Protein AF-A0A563VW80-F1 (afdb_monomer)

Organism: NCBI:txid945734

Radius of gyration: 15.18 Å; Cα contacts (8 Å, |Δi|>4): 61; chains: 1; bounding box: 39×26×43 Å

Nearest PDB structures (foldseek):
  3ga8-assembly1_A  TM=3.510E-01  e=4.961E+00  Escherichia coli K-12

Mean predicted aligned error: 8.64 Å

Secondary structure (DSSP, 8-state):
-------TT--EEEEEEEEETTEEEEEEEEEE--GGGPPTTPPP--HHHHHHHHHHHHHHTT---S-----GGGT---

pLDDT: mean 79.25, std 17.53, range [31.64, 95.88]

Sequence (78 aa):
MGSVGKVDSGIVSVNAYGIYENITFPLIFKVFKPKGTLKPGDKYQTKIELASSIIAELVEFGFHIELVLADSLYGEAS

InterPro domains:
  IPR039365 Transposase IS701-like [PTHR33627] (2-77)

Solvent-accessible surface area (backbone atoms only — not comparable to full-atom values): 5405 Å² total; per-residue (Å²): 139,81,80,77,72,78,82,84,81,69,89,45,71,51,75,44,68,46,78,55,97,92,42,77,44,83,72,53,70,48,75,54,51,58,83,92,70,59,54,94,88,59,77,81,53,54,72,58,54,50,50,52,49,50,5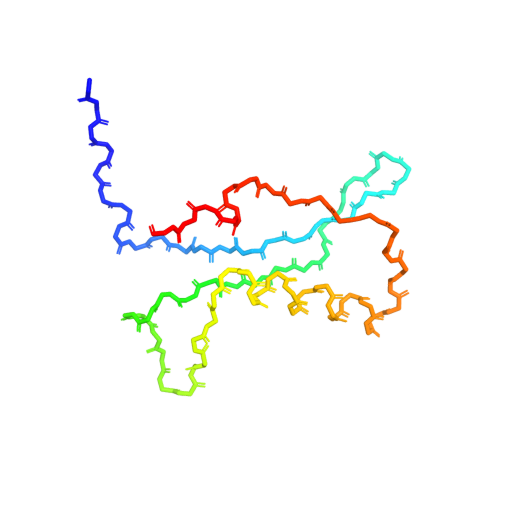4,51,52,41,44,74,73,67,51,85,81,88,78,87,88,76,64,74,75,70,78,69,76,125

Foldseek 3Di:
DDPPDDPPDDWDKDWDWDADPNDIDGDDMDTQDPPVRDDVVDDHDQSVRRVVVSVVVCVVVVDDDPDDDDDPVSPPPD

Structure (mmCIF, N/CA/C/O backbone):
data_AF-A0A563VW80-F1
#
_entry.id   AF-A0A563VW80-F1
#
loop_
_atom_site.group_PDB
_atom_site.id
_atom_site.type_symbol
_atom_site.label_atom_id
_atom_site.label_alt_id
_atom_site.label_comp_id
_atom_site.label_asym_id
_atom_site.label_entity_id
_atom_site.label_seq_id
_atom_site.pdbx_PDB_ins_code
_atom_site.Cartn_x
_atom_site.Cartn_y
_atom_site.Cartn_z
_atom_site.occupancy
_atom_site.B_iso_or_equiv
_atom_site.auth_seq_id
_atom_site.auth_comp_id
_atom_site.auth_asym_id
_atom_site.auth_atom_id
_atom_site.pdbx_PDB_model_num
ATOM 1 N N . MET A 1 1 ? 12.639 13.740 27.556 1.00 40.81 1 MET A N 1
ATOM 2 C CA . MET A 1 1 ? 11.322 13.088 27.393 1.00 40.81 1 MET A CA 1
ATOM 3 C C . MET A 1 1 ? 10.376 14.102 26.765 1.00 40.81 1 MET A C 1
ATOM 5 O O . MET A 1 1 ? 9.733 14.856 27.478 1.00 40.81 1 MET A O 1
ATOM 9 N N . GLY A 1 2 ? 10.392 14.214 25.436 1.00 31.64 2 GLY A N 1
ATOM 10 C CA . GLY A 1 2 ? 9.470 15.078 24.700 1.00 31.64 2 GLY A CA 1
ATOM 11 C C . GLY A 1 2 ? 8.302 14.231 24.229 1.00 31.64 2 GLY A C 1
ATOM 12 O O . GLY A 1 2 ? 8.458 13.455 23.293 1.00 31.64 2 GLY A O 1
ATOM 13 N N . SER A 1 3 ? 7.162 14.329 24.909 1.00 47.25 3 SER A N 1
ATOM 14 C CA . SER A 1 3 ? 5.908 13.788 24.389 1.00 47.25 3 SER A CA 1
ATOM 15 C C . SER A 1 3 ? 5.488 14.690 23.234 1.00 47.25 3 SER A C 1
ATOM 17 O O . SER A 1 3 ? 4.953 15.778 23.450 1.00 47.25 3 SER A O 1
ATOM 19 N N . VAL A 1 4 ? 5.826 14.284 22.008 1.00 48.28 4 VAL A N 1
ATOM 20 C CA . VAL A 1 4 ? 5.252 14.863 20.793 1.00 48.28 4 VAL A CA 1
ATOM 21 C C . VAL A 1 4 ? 3.762 14.554 20.866 1.00 48.28 4 VAL A C 1
ATOM 23 O O . VAL A 1 4 ? 3.341 13.409 20.715 1.00 48.28 4 VAL A O 1
ATOM 26 N N . GLY A 1 5 ? 2.991 15.575 21.235 1.00 37.31 5 GLY A N 1
ATOM 27 C CA . GLY A 1 5 ? 1.559 15.482 21.456 1.00 37.31 5 GLY A CA 1
ATOM 28 C C . GLY A 1 5 ? 0.853 14.812 20.282 1.00 37.31 5 GLY A C 1
ATOM 29 O O . GLY A 1 5 ? 1.090 15.160 19.131 1.00 37.31 5 GLY A O 1
ATOM 30 N N . LYS A 1 6 ? 0.010 13.832 20.619 1.00 46.22 6 LYS A N 1
ATOM 31 C CA . LYS A 1 6 ? -1.130 13.316 19.852 1.00 46.22 6 LYS A CA 1
ATOM 32 C C . LYS A 1 6 ? -1.184 13.761 18.383 1.00 46.22 6 LYS A C 1
ATOM 34 O O . LYS A 1 6 ? -1.701 14.828 18.057 1.00 46.22 6 LYS A O 1
ATOM 39 N N . VAL A 1 7 ? -0.751 12.869 17.497 1.00 48.06 7 VAL A N 1
ATOM 40 C CA . VAL A 1 7 ? -1.114 12.822 16.069 1.00 48.06 7 VAL A CA 1
ATOM 41 C C . VAL A 1 7 ? -2.622 12.544 15.902 1.00 48.06 7 VAL A C 1
ATOM 43 O O . VAL A 1 7 ? -3.024 11.549 15.313 1.00 48.06 7 VAL A O 1
ATOM 46 N N . ASP A 1 8 ? -3.485 13.401 16.451 1.00 48.41 8 ASP A N 1
ATOM 47 C CA . ASP A 1 8 ? -4.939 13.177 16.525 1.00 48.41 8 ASP A CA 1
ATOM 48 C C . ASP A 1 8 ? -5.676 13.499 15.203 1.00 48.41 8 ASP A C 1
ATOM 50 O O . ASP A 1 8 ? -6.897 13.403 15.135 1.00 48.41 8 ASP A O 1
ATOM 54 N N . SER A 1 9 ? -4.980 13.878 14.118 1.00 55.56 9 SER A N 1
ATOM 55 C CA . SER A 1 9 ? -5.608 14.153 12.801 1.00 55.56 9 SER A CA 1
ATOM 56 C C . SER A 1 9 ? -4.661 14.034 11.590 1.00 55.56 9 SER A C 1
ATOM 58 O O . SER A 1 9 ? -4.809 14.752 10.603 1.00 55.56 9 SER A O 1
ATOM 60 N N . GLY A 1 10 ? -3.659 13.152 11.640 1.00 63.31 10 GLY A N 1
ATOM 61 C CA . GLY A 1 10 ? -2.778 12.904 10.488 1.00 63.31 10 GLY A CA 1
ATOM 62 C C . GLY A 1 10 ? -3.415 11.983 9.437 1.00 63.31 10 GLY A C 1
ATOM 63 O O . GLY A 1 10 ? 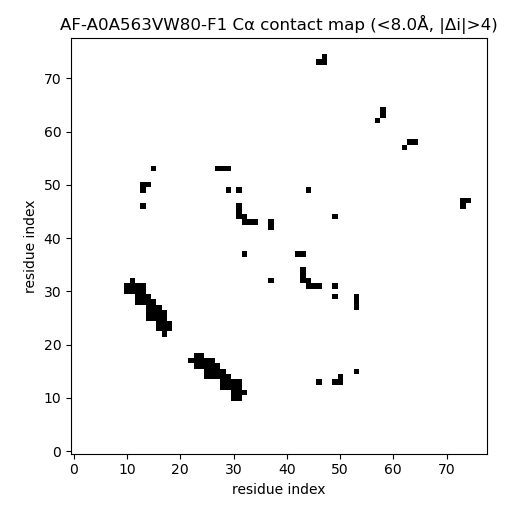-4.081 11.010 9.789 1.00 63.31 10 GLY A O 1
ATOM 64 N N . ILE A 1 11 ? -3.185 12.250 8.145 1.00 77.62 11 ILE A N 1
ATOM 65 C CA . ILE A 1 11 ? -3.476 11.277 7.079 1.00 77.62 11 ILE A CA 1
ATOM 66 C C . ILE A 1 11 ? -2.376 10.216 7.102 1.00 77.62 11 ILE A C 1
ATOM 68 O O . ILE A 1 11 ? -1.193 10.543 7.051 1.00 77.62 11 ILE A O 1
ATOM 72 N N . VAL A 1 12 ? -2.767 8.945 7.150 1.00 83.50 12 VAL A N 1
ATOM 73 C CA . VAL A 1 12 ? -1.843 7.811 7.054 1.00 83.50 12 VAL A CA 1
ATOM 74 C C . VAL A 1 12 ? -2.016 7.175 5.680 1.00 83.50 12 VAL A C 1
ATOM 76 O O . VAL A 1 12 ? -3.143 6.867 5.296 1.00 83.50 12 VAL A O 1
ATOM 79 N N . SER A 1 13 ? -0.931 6.959 4.936 1.00 86.38 13 SER A N 1
ATOM 80 C CA . SER A 1 13 ? -0.964 6.249 3.652 1.00 86.38 13 SER A CA 1
ATOM 81 C C . SER A 1 13 ? -0.023 5.044 3.628 1.00 86.38 13 SER A C 1
ATOM 83 O O . SER A 1 13 ? 1.032 5.030 4.259 1.00 86.38 13 SER A O 1
ATOM 85 N N . VAL A 1 14 ? -0.442 4.024 2.886 1.00 88.62 14 VAL A N 1
ATOM 86 C CA . VAL A 1 14 ? 0.340 2.862 2.466 1.00 88.62 14 VAL A CA 1
ATOM 87 C C . VAL A 1 14 ? 0.792 3.157 1.044 1.00 88.62 14 VAL A C 1
ATOM 89 O O . VAL A 1 14 ? -0.054 3.342 0.173 1.00 88.62 14 VAL A O 1
ATOM 92 N N . ASN A 1 15 ? 2.096 3.254 0.809 1.00 90.69 15 ASN A N 1
ATOM 93 C CA . ASN A 1 15 ? 2.659 3.664 -0.478 1.00 90.69 15 ASN A CA 1
ATOM 94 C C . ASN A 1 15 ? 3.503 2.522 -1.049 1.00 90.69 15 ASN A C 1
ATOM 96 O O . ASN A 1 15 ? 4.218 1.861 -0.297 1.00 90.69 15 ASN A O 1
ATOM 100 N N . ALA A 1 16 ? 3.446 2.328 -2.363 1.00 92.19 16 ALA A N 1
ATOM 101 C CA . ALA A 1 16 ? 4.310 1.419 -3.098 1.00 92.19 16 ALA A CA 1
ATOM 102 C C . ALA A 1 16 ? 5.136 2.180 -4.134 1.00 92.19 16 ALA A C 1
ATOM 104 O O . ALA A 1 16 ? 4.642 3.070 -4.834 1.00 92.19 16 ALA A O 1
ATOM 105 N N . TYR A 1 17 ? 6.398 1.779 -4.233 1.00 92.75 17 TYR A N 1
ATOM 106 C CA . TYR A 1 17 ? 7.378 2.324 -5.158 1.00 92.75 17 TYR A CA 1
ATOM 107 C C . TYR A 1 17 ? 8.022 1.183 -5.938 1.00 92.75 17 TYR A C 1
ATOM 109 O O . TYR A 1 17 ? 8.285 0.119 -5.380 1.00 92.75 17 TYR A O 1
ATOM 117 N N . GLY A 1 18 ? 8.266 1.420 -7.221 1.00 92.62 18 GLY A N 1
ATOM 118 C CA . GLY A 1 18 ? 9.034 0.534 -8.082 1.00 92.62 18 GLY A CA 1
ATOM 119 C C . GLY A 1 18 ? 10.500 0.937 -8.061 1.00 92.62 18 GLY A C 1
ATOM 120 O O . GLY A 1 18 ? 10.813 2.126 -7.982 1.00 92.62 18 GLY A O 1
ATOM 121 N N . ILE A 1 19 ? 11.385 -0.054 -8.137 1.00 91.38 19 ILE A N 1
ATOM 122 C CA . ILE A 1 19 ? 12.823 0.146 -8.311 1.00 91.38 19 ILE A CA 1
ATOM 123 C C . ILE A 1 19 ? 13.220 -0.581 -9.593 1.00 91.38 19 ILE A C 1
ATOM 125 O O . ILE A 1 19 ? 13.064 -1.795 -9.683 1.00 91.38 19 ILE A O 1
ATOM 129 N N . TYR A 1 20 ? 13.722 0.156 -10.580 1.00 88.62 20 TYR A N 1
ATOM 130 C CA . TYR A 1 20 ? 14.208 -0.399 -11.844 1.00 88.62 20 TYR A CA 1
ATOM 131 C C . TYR A 1 20 ? 15.479 0.337 -12.266 1.00 88.62 20 TYR A C 1
ATOM 133 O O . TYR A 1 20 ? 15.490 1.562 -12.287 1.00 88.62 20 TYR A O 1
ATOM 141 N N . GLU A 1 21 ? 16.562 -0.392 -12.547 1.00 90.38 21 GLU A N 1
ATOM 142 C CA . GLU A 1 21 ? 17.863 0.183 -12.945 1.00 90.38 21 GLU A CA 1
ATOM 143 C C . GLU A 1 21 ? 18.358 1.329 -12.029 1.00 90.38 21 GLU A C 1
ATOM 145 O O . GLU A 1 21 ? 18.892 2.334 -12.490 1.00 90.38 21 GLU A O 1
ATOM 150 N N . ASN A 1 22 ? 18.200 1.173 -10.706 1.00 88.38 22 ASN A N 1
ATOM 151 C CA . ASN A 1 22 ? 18.503 2.184 -9.672 1.00 88.38 22 ASN A CA 1
ATOM 152 C C . ASN A 1 22 ? 17.623 3.449 -9.699 1.00 88.38 22 ASN A C 1
ATOM 154 O O . ASN A 1 22 ? 17.924 4.426 -9.012 1.00 88.38 22 ASN A O 1
ATOM 158 N N . ILE A 1 23 ? 16.522 3.438 -10.446 1.00 93.62 23 ILE A N 1
ATOM 159 C CA . ILE A 1 23 ? 15.522 4.503 -10.457 1.00 93.62 23 ILE A CA 1
ATOM 160 C C . ILE A 1 23 ? 14.349 4.083 -9.575 1.00 93.62 23 ILE A C 1
ATOM 162 O O . ILE A 1 23 ? 13.732 3.042 -9.803 1.00 93.62 23 ILE A O 1
ATOM 166 N N . THR A 1 24 ? 14.020 4.923 -8.594 1.00 93.75 24 THR A N 1
ATOM 167 C CA . THR A 1 24 ? 12.824 4.765 -7.760 1.00 93.75 24 THR A CA 1
ATOM 168 C C . THR A 1 24 ? 11.698 5.631 -8.305 1.00 93.75 24 THR A C 1
ATOM 170 O O . THR A 1 24 ? 11.873 6.838 -8.478 1.00 93.75 24 THR A O 1
ATOM 173 N N . PHE A 1 25 ? 10.527 5.043 -8.530 1.00 92.69 25 PHE A N 1
ATOM 174 C CA . PHE A 1 25 ? 9.349 5.761 -9.016 1.00 92.69 25 PHE A CA 1
ATOM 175 C C . PHE A 1 25 ? 8.084 5.357 -8.247 1.00 92.69 25 PHE A C 1
ATOM 177 O O . PHE A 1 25 ? 7.970 4.216 -7.792 1.00 92.69 25 PHE A O 1
ATOM 184 N N . PRO A 1 26 ? 7.132 6.286 -8.042 1.00 93.69 26 PRO A N 1
ATOM 185 C CA . PRO A 1 26 ? 5.880 5.977 -7.362 1.00 93.69 26 PRO A CA 1
ATOM 186 C C . PRO A 1 26 ? 5.005 5.072 -8.234 1.00 93.69 26 PRO A C 1
ATOM 188 O O . PRO A 1 26 ? 4.886 5.298 -9.436 1.00 93.69 26 PRO A O 1
ATOM 191 N N . LEU A 1 27 ? 4.371 4.073 -7.617 1.00 92.88 27 LEU A N 1
ATOM 192 C CA . LEU A 1 27 ? 3.426 3.182 -8.292 1.00 92.88 27 LEU A CA 1
ATOM 193 C C . LEU A 1 27 ? 1.987 3.519 -7.901 1.00 92.88 27 LEU A C 1
ATOM 195 O O . LEU A 1 27 ? 1.197 3.992 -8.712 1.00 92.88 27 LEU A O 1
ATOM 199 N N . ILE A 1 28 ? 1.651 3.288 -6.635 1.00 94.12 28 ILE A N 1
ATOM 200 C CA . ILE A 1 28 ? 0.301 3.451 -6.102 1.00 94.12 28 ILE A CA 1
ATOM 201 C C . ILE A 1 28 ? 0.383 3.731 -4.606 1.00 94.12 28 ILE A C 1
ATOM 203 O O . ILE A 1 28 ? 1.300 3.279 -3.918 1.00 94.12 28 ILE A O 1
ATOM 207 N N . PHE A 1 29 ? -0.591 4.466 -4.085 1.00 91.88 29 PHE A N 1
ATOM 208 C CA . PHE A 1 29 ? -0.780 4.604 -2.652 1.00 91.88 29 PHE A CA 1
ATOM 209 C C . PHE A 1 29 ? -2.248 4.445 -2.281 1.00 91.88 29 PHE A C 1
ATOM 211 O O . PHE A 1 29 ? -3.148 4.741 -3.068 1.00 91.88 29 PHE A O 1
ATOM 218 N N . LYS A 1 30 ? -2.491 4.009 -1.048 1.00 90.69 30 LYS A N 1
ATOM 219 C CA . LYS A 1 30 ? -3.819 3.946 -0.445 1.00 90.69 30 LYS A CA 1
ATOM 220 C C . LYS A 1 30 ? -3.830 4.639 0.899 1.00 90.69 30 LYS A C 1
ATOM 222 O O . LYS A 1 30 ? -2.886 4.537 1.674 1.00 90.69 30 LYS A O 1
ATOM 227 N N . VAL A 1 31 ? -4.921 5.333 1.193 1.00 88.62 31 VAL A N 1
ATOM 228 C CA . VAL A 1 31 ? -5.092 6.034 2.467 1.00 88.62 31 VAL A CA 1
ATOM 229 C C . VAL A 1 31 ? -5.674 5.075 3.501 1.00 88.62 31 VAL A C 1
ATOM 231 O O . VAL A 1 31 ? -6.753 4.518 3.304 1.00 88.62 31 VAL A O 1
ATOM 234 N N . PHE A 1 32 ? -4.973 4.907 4.618 1.00 86.62 32 PHE A N 1
ATOM 235 C CA . PHE A 1 32 ? -5.474 4.193 5.781 1.00 86.62 32 PHE A CA 1
ATOM 236 C C . PHE A 1 32 ? -6.487 5.057 6.528 1.00 86.62 32 PHE A C 1
ATOM 238 O O . PHE A 1 32 ? -6.184 6.166 6.974 1.00 86.62 32 PHE A O 1
ATOM 245 N N . LYS A 1 33 ? -7.696 4.517 6.689 1.00 85.06 33 LYS A N 1
ATOM 246 C CA . LYS A 1 33 ? -8.782 5.153 7.432 1.00 85.06 33 LYS A CA 1
ATOM 247 C C . LYS A 1 33 ? -9.003 4.400 8.750 1.00 85.06 33 LYS A C 1
ATOM 249 O O . LYS A 1 33 ? -9.478 3.261 8.718 1.00 85.06 33 LYS A O 1
ATOM 254 N N . PRO A 1 34 ? -8.663 4.983 9.914 1.00 81.88 34 PRO A N 1
ATOM 255 C CA . PRO A 1 34 ? -8.993 4.371 11.196 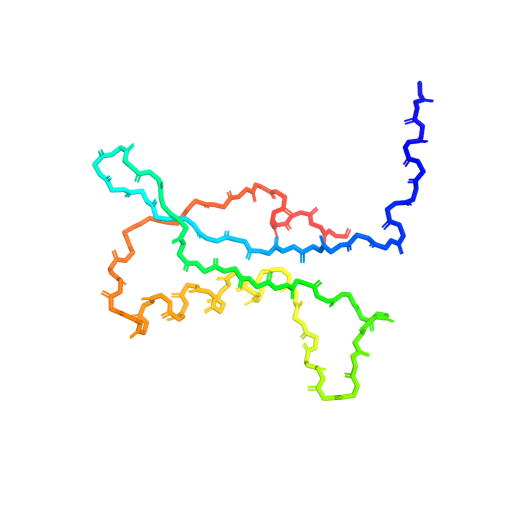1.00 81.88 34 PRO A CA 1
ATOM 256 C C . PRO A 1 34 ? -10.514 4.265 11.378 1.00 81.88 34 PRO A C 1
ATOM 258 O O . PRO A 1 34 ? -11.275 5.066 10.841 1.00 81.88 34 PRO A O 1
ATOM 261 N N . LYS A 1 35 ? -10.971 3.291 12.177 1.00 78.88 35 LYS A N 1
ATOM 262 C CA . LYS A 1 35 ? -12.409 3.000 12.358 1.00 78.88 35 LYS A CA 1
ATOM 263 C C . LYS A 1 35 ? -13.243 4.224 12.759 1.00 78.88 35 LYS A C 1
ATOM 265 O O . LYS A 1 35 ? -14.383 4.341 12.331 1.00 78.88 35 LYS A O 1
ATOM 270 N N . GLY A 1 36 ? -12.666 5.140 13.540 1.00 77.31 36 GLY A N 1
ATOM 271 C CA . GLY A 1 36 ? -13.337 6.361 13.996 1.00 77.31 36 GLY A CA 1
ATOM 272 C C . GLY A 1 36 ? -13.538 7.442 12.926 1.00 77.31 36 GLY A C 1
ATOM 273 O O . GLY A 1 36 ? -14.267 8.392 13.182 1.00 77.31 36 GLY A O 1
ATOM 274 N N . THR A 1 37 ? -12.920 7.323 11.745 1.00 77.31 37 THR A N 1
ATOM 275 C CA . THR A 1 37 ? -13.005 8.324 10.663 1.00 77.31 37 THR A CA 1
ATOM 276 C C . THR A 1 37 ? -13.648 7.781 9.382 1.00 77.31 37 THR A C 1
ATOM 278 O O . THR A 1 37 ? -13.623 8.448 8.345 1.00 77.31 37 THR A O 1
ATOM 281 N N . LEU A 1 38 ? -14.231 6.577 9.438 1.00 80.56 38 LEU A N 1
ATOM 282 C CA . LEU A 1 38 ? -14.927 5.963 8.307 1.00 80.56 38 LEU A CA 1
ATOM 283 C C . LEU A 1 38 ? -16.200 6.738 7.970 1.00 80.56 38 LEU A C 1
ATOM 285 O O . LEU A 1 38 ? -17.018 7.034 8.841 1.00 80.56 38 LEU A O 1
ATOM 289 N N . LYS A 1 39 ? -16.385 7.036 6.684 1.00 81.50 39 LYS A N 1
ATOM 290 C CA . LYS A 1 39 ? -17.638 7.591 6.169 1.00 81.50 39 LYS A CA 1
ATOM 291 C C . LYS A 1 39 ? -18.629 6.455 5.881 1.00 81.50 39 LYS A C 1
ATOM 293 O O . LYS A 1 39 ? -18.206 5.321 5.656 1.00 81.50 39 LYS A O 1
ATOM 298 N N . PRO A 1 40 ? -19.945 6.722 5.854 1.00 79.88 40 PRO A N 1
ATOM 299 C CA . PRO A 1 40 ? -20.924 5.731 5.412 1.00 79.88 40 PRO A CA 1
ATOM 300 C C . PRO A 1 40 ? -20.570 5.219 4.006 1.00 79.88 40 PRO A C 1
ATOM 302 O O . PRO A 1 40 ? -20.448 6.006 3.071 1.00 79.88 40 PRO A O 1
ATOM 305 N N . GLY A 1 41 ? -20.369 3.903 3.883 1.00 82.25 41 GLY A N 1
ATOM 306 C CA . GLY A 1 41 ? -19.918 3.237 2.653 1.00 82.25 41 GLY A CA 1
ATOM 307 C C . GLY A 1 41 ? -18.425 2.884 2.618 1.00 82.25 41 GLY A C 1
ATOM 308 O O . GLY A 1 41 ? -18.027 2.056 1.803 1.00 82.25 41 GLY A O 1
ATOM 309 N N . ASP A 1 42 ? -17.604 3.437 3.516 1.00 82.81 42 ASP A N 1
ATOM 310 C CA . ASP A 1 42 ? -16.203 3.031 3.630 1.00 82.81 42 ASP A CA 1
ATOM 311 C C . ASP A 1 42 ? -16.093 1.650 4.286 1.00 82.81 42 ASP A C 1
ATOM 313 O O . ASP A 1 42 ? -16.623 1.404 5.374 1.00 82.81 42 ASP A O 1
ATOM 317 N N . LYS A 1 43 ? -15.334 0.752 3.652 1.00 84.19 43 LYS A N 1
ATOM 318 C CA . LYS A 1 43 ? -14.918 -0.505 4.271 1.00 84.19 43 LYS A CA 1
ATOM 319 C C . LYS A 1 43 ? -13.653 -0.254 5.083 1.00 84.19 43 LYS A C 1
ATOM 321 O O . LYS A 1 43 ? -12.670 0.274 4.567 1.00 84.19 43 LYS A O 1
ATOM 326 N N . TYR A 1 44 ? -13.672 -0.644 6.354 1.00 84.75 44 TYR A N 1
ATOM 327 C CA . TYR A 1 44 ? -12.454 -0.658 7.155 1.00 84.75 44 TYR A CA 1
ATOM 328 C C . TYR A 1 44 ? -11.443 -1.630 6.542 1.00 84.75 44 TYR A C 1
ATOM 330 O O . TYR A 1 44 ? -11.793 -2.773 6.254 1.00 84.75 44 TYR A O 1
ATOM 338 N N . GLN A 1 45 ? -10.202 -1.178 6.384 1.00 85.69 45 GLN A N 1
ATOM 339 C CA . GLN A 1 45 ? -9.081 -2.010 5.966 1.00 85.69 45 GLN A CA 1
ATOM 340 C C . GLN A 1 45 ? -7.887 -1.714 6.865 1.00 85.69 45 GLN A C 1
ATOM 342 O O . GLN A 1 45 ? -7.551 -0.555 7.128 1.00 85.69 45 GLN A O 1
ATOM 347 N N . THR A 1 46 ? -7.239 -2.768 7.341 1.00 87.00 46 THR A N 1
ATOM 348 C CA . THR A 1 46 ? -5.952 -2.674 8.027 1.00 87.00 46 THR A CA 1
ATOM 349 C C . THR A 1 46 ? -4.850 -2.263 7.048 1.00 87.00 46 THR A C 1
ATOM 351 O O . THR A 1 46 ? -4.989 -2.387 5.830 1.00 87.00 46 THR A O 1
ATOM 354 N N . LYS A 1 47 ? -3.710 -1.790 7.564 1.00 84.88 47 LYS A N 1
ATOM 355 C CA . LYS A 1 47 ? -2.551 -1.445 6.721 1.00 84.88 47 LYS A CA 1
ATOM 356 C C . LYS A 1 47 ? -2.055 -2.648 5.905 1.00 84.88 47 LYS A C 1
ATOM 358 O O . LYS A 1 47 ? -1.673 -2.474 4.753 1.00 84.88 47 LYS A O 1
ATOM 363 N N . ILE A 1 48 ? -2.120 -3.853 6.478 1.00 85.81 48 ILE A N 1
ATOM 364 C CA . ILE A 1 48 ? -1.736 -5.111 5.819 1.00 85.81 48 ILE A CA 1
ATOM 365 C C . ILE A 1 48 ? -2.692 -5.436 4.666 1.00 85.81 48 ILE A C 1
ATOM 367 O O . ILE A 1 48 ? -2.247 -5.783 3.573 1.00 85.81 48 ILE A O 1
ATOM 371 N N . GLU A 1 49 ? -4.001 -5.277 4.871 1.00 89.56 49 GLU A N 1
ATOM 372 C CA . GLU A 1 49 ? -4.988 -5.470 3.801 1.00 89.56 49 GLU A CA 1
ATOM 373 C C . GLU A 1 49 ? -4.813 -4.447 2.674 1.00 89.56 49 GLU A C 1
ATOM 375 O O . GLU A 1 49 ? -4.931 -4.796 1.501 1.00 89.56 49 GLU A O 1
ATOM 380 N N . LEU A 1 50 ? -4.490 -3.194 3.007 1.00 89.12 50 LEU A N 1
ATOM 381 C CA . LEU A 1 50 ? -4.187 -2.165 2.010 1.00 89.12 50 LEU A CA 1
ATOM 382 C C . LEU A 1 50 ? -2.927 -2.503 1.206 1.00 89.12 50 LEU A C 1
ATOM 384 O O . LEU A 1 50 ? -2.948 -2.376 -0.016 1.00 89.12 50 LEU A O 1
ATOM 388 N N . ALA A 1 51 ? -1.863 -2.969 1.865 1.00 88.88 51 ALA A N 1
ATOM 389 C CA . ALA A 1 51 ? -0.644 -3.416 1.193 1.00 88.88 51 ALA A CA 1
ATOM 390 C C . ALA A 1 51 ? -0.912 -4.623 0.278 1.00 88.88 51 ALA A C 1
ATOM 392 O O . ALA A 1 51 ? -0.484 -4.633 -0.873 1.00 88.88 51 A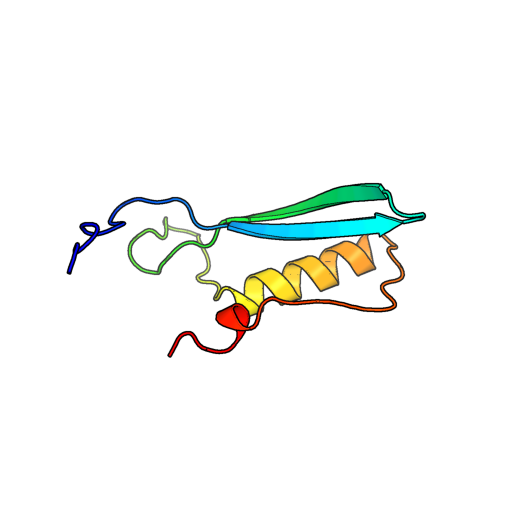LA A O 1
ATOM 393 N N . SER A 1 52 ? -1.692 -5.596 0.752 1.00 89.94 52 SER A N 1
ATOM 394 C CA . SER A 1 52 ? -2.082 -6.771 -0.038 1.00 89.94 52 SER A CA 1
ATOM 395 C C . SER A 1 52 ? -2.904 -6.377 -1.268 1.00 89.94 52 SER A C 1
ATOM 397 O O . SER A 1 52 ? -2.662 -6.881 -2.360 1.00 89.94 52 SER A O 1
ATOM 399 N N . SER A 1 53 ? -3.836 -5.430 -1.112 1.00 92.69 53 SER A N 1
ATOM 400 C CA . SER A 1 53 ? -4.621 -4.884 -2.226 1.00 92.69 53 SER A CA 1
ATOM 401 C C . SER A 1 53 ? -3.740 -4.187 -3.259 1.00 92.69 53 SER A C 1
ATOM 403 O O . SER A 1 53 ? -3.949 -4.376 -4.449 1.00 92.69 53 SER A O 1
ATOM 405 N N . ILE A 1 54 ? -2.749 -3.412 -2.813 1.00 93.06 54 ILE A N 1
ATOM 406 C CA . ILE A 1 54 ? -1.792 -2.753 -3.707 1.00 93.06 54 ILE A CA 1
ATOM 407 C C . ILE A 1 54 ? -1.025 -3.784 -4.539 1.00 93.06 54 ILE A C 1
ATOM 409 O O . ILE A 1 54 ? -0.905 -3.615 -5.746 1.00 93.06 54 ILE A O 1
ATOM 413 N N . ILE A 1 55 ? -0.531 -4.859 -3.918 1.00 91.31 55 ILE A N 1
ATOM 414 C CA . ILE A 1 55 ? 0.191 -5.918 -4.636 1.00 91.31 55 ILE A CA 1
ATOM 415 C C . ILE A 1 55 ? -0.720 -6.566 -5.684 1.00 91.31 55 ILE A C 1
ATOM 417 O O . ILE A 1 55 ? -0.303 -6.723 -6.828 1.00 91.31 55 ILE A O 1
ATOM 421 N N . ALA A 1 56 ? -1.960 -6.900 -5.313 1.00 93.50 56 ALA A N 1
ATOM 422 C CA . ALA A 1 56 ? -2.928 -7.481 -6.239 1.00 93.50 56 ALA A CA 1
ATOM 423 C C . ALA A 1 56 ?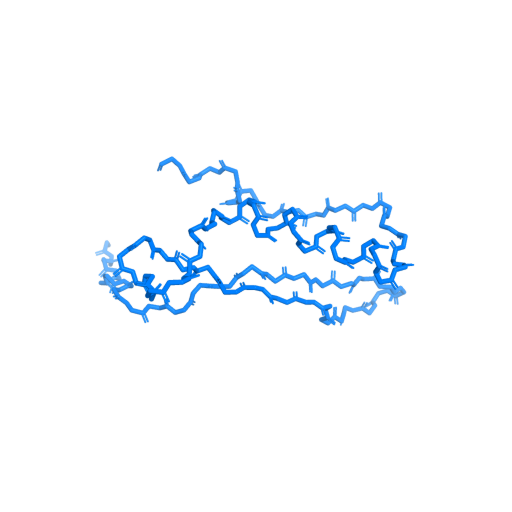 -3.190 -6.563 -7.446 1.00 93.50 56 ALA A C 1
ATOM 425 O O . ALA A 1 56 ? -3.067 -7.012 -8.580 1.00 93.50 56 ALA A O 1
ATOM 426 N N . GLU A 1 57 ? -3.438 -5.271 -7.214 1.00 95.12 57 GLU A N 1
ATOM 427 C CA . GLU A 1 57 ? -3.662 -4.290 -8.287 1.00 95.12 57 GLU A CA 1
ATOM 428 C C . GLU A 1 57 ? -2.444 -4.126 -9.199 1.00 95.12 57 GLU A C 1
ATOM 430 O O . GLU A 1 57 ? -2.591 -4.015 -10.412 1.00 95.12 57 GLU A O 1
ATOM 435 N N . LEU A 1 58 ? -1.230 -4.145 -8.644 1.00 93.50 58 LEU A N 1
ATOM 436 C CA . LEU A 1 58 ? -0.011 -4.079 -9.451 1.00 93.50 58 LEU A CA 1
ATOM 437 C C . LEU A 1 58 ? 0.144 -5.320 -10.337 1.00 93.50 58 LEU A C 1
ATOM 439 O O . LEU A 1 58 ? 0.493 -5.191 -11.509 1.00 93.50 58 LEU A O 1
ATOM 443 N N . VAL A 1 59 ? -0.169 -6.510 -9.822 1.00 93.69 59 VAL A N 1
ATOM 444 C CA . VAL A 1 59 ? -0.183 -7.735 -10.634 1.00 93.69 59 VAL A CA 1
ATOM 445 C C . VAL A 1 59 ? -1.255 -7.654 -11.725 1.00 93.69 59 VAL A C 1
ATOM 447 O O . VAL A 1 59 ? -0.979 -8.005 -12.870 1.00 93.69 59 VAL A O 1
ATOM 450 N N . GLU A 1 60 ? -2.446 -7.131 -11.417 1.00 95.88 60 GLU A N 1
ATOM 451 C CA . GLU A 1 60 ? -3.510 -6.903 -12.408 1.00 95.88 60 GLU A CA 1
ATOM 452 C C . GLU A 1 60 ? -3.116 -5.877 -13.481 1.00 95.88 60 GLU A C 1
ATOM 454 O O . 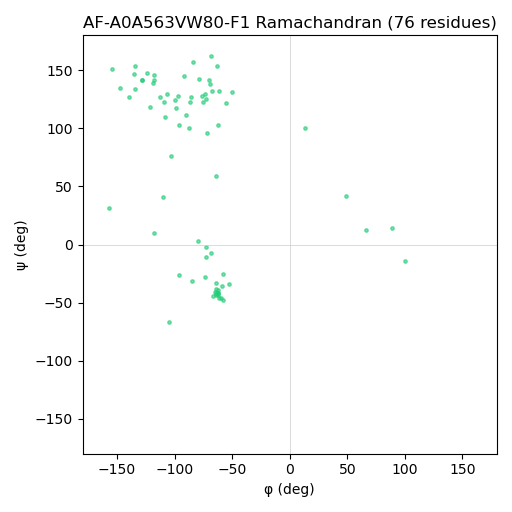GLU A 1 60 ? -3.486 -6.027 -14.644 1.00 95.88 60 GLU A O 1
ATOM 459 N N . PHE A 1 61 ? -2.309 -4.872 -13.132 1.00 94.12 61 PHE A N 1
ATOM 460 C CA . PHE A 1 61 ? -1.721 -3.931 -14.092 1.00 94.12 61 PHE A CA 1
ATOM 461 C C . PHE A 1 61 ? -0.597 -4.540 -14.945 1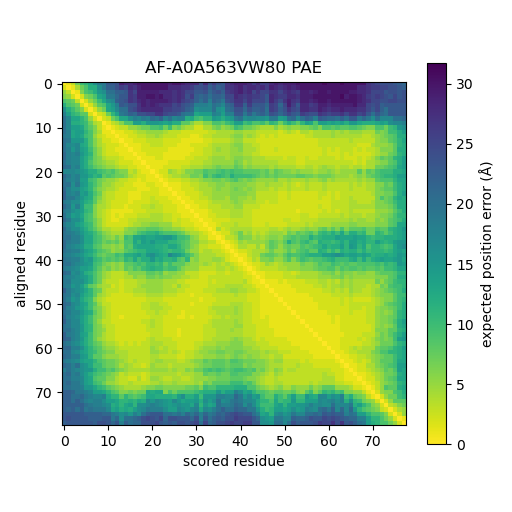.00 94.12 61 PHE A C 1
ATOM 463 O O . PHE A 1 61 ? -0.075 -3.865 -15.832 1.00 94.12 61 PHE A O 1
ATOM 470 N N . GLY A 1 62 ? -0.236 -5.805 -14.715 1.00 94.56 62 GLY A N 1
ATOM 471 C CA . GLY A 1 62 ? 0.781 -6.524 -15.479 1.00 94.56 62 GLY A CA 1
ATOM 472 C C . GLY A 1 62 ? 2.199 -6.373 -14.930 1.00 94.56 62 GLY A C 1
ATOM 473 O O . GLY A 1 62 ? 3.154 -6.720 -15.623 1.00 94.56 62 GLY A O 1
ATOM 474 N N . PHE A 1 63 ? 2.372 -5.874 -13.701 1.00 90.62 63 PHE A N 1
ATOM 475 C CA . PHE A 1 63 ? 3.686 -5.872 -13.066 1.00 90.62 63 PHE A CA 1
ATOM 476 C C . PHE A 1 63 ? 4.069 -7.291 -12.636 1.00 90.62 63 PHE A C 1
ATOM 478 O O . PHE A 1 63 ? 3.372 -7.945 -11.859 1.00 90.62 63 PHE A O 1
ATOM 485 N N . HIS A 1 64 ? 5.235 -7.740 -13.091 1.00 89.38 64 HIS A N 1
ATOM 486 C CA . HIS A 1 64 ? 5.876 -8.949 -12.588 1.00 89.38 64 HIS A CA 1
ATOM 487 C C . HIS A 1 64 ? 6.739 -8.585 -11.379 1.00 89.38 64 HIS A C 1
ATOM 489 O O . HIS A 1 64 ? 7.832 -8.043 -11.520 1.00 89.38 64 HIS A O 1
ATOM 495 N N . ILE A 1 65 ? 6.214 -8.831 -10.179 1.00 87.38 65 ILE A N 1
ATOM 496 C CA . ILE A 1 65 ? 6.889 -8.493 -8.922 1.00 87.38 65 ILE A CA 1
ATOM 497 C C . ILE A 1 65 ? 7.747 -9.681 -8.482 1.00 87.38 65 ILE A C 1
ATOM 499 O O . ILE A 1 65 ? 7.217 -10.718 -8.091 1.00 87.38 65 ILE A O 1
ATOM 503 N N . GLU A 1 66 ? 9.068 -9.522 -8.520 1.00 86.50 66 GLU A N 1
ATOM 504 C CA . GLU 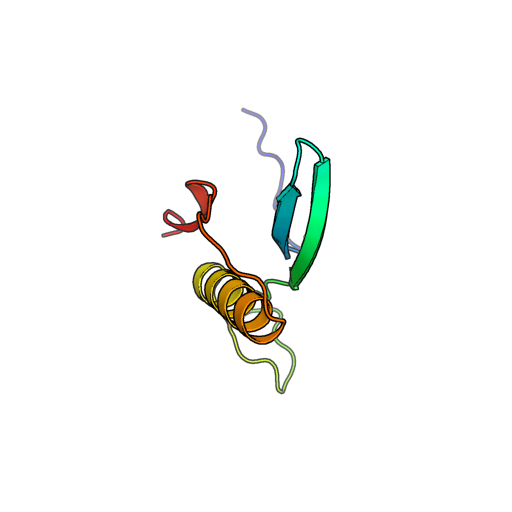A 1 66 ? 10.013 -10.561 -8.078 1.00 86.50 66 GLU A CA 1
ATOM 505 C C . GLU A 1 66 ? 10.272 -10.519 -6.566 1.00 86.50 66 GLU A C 1
ATOM 507 O O . GLU A 1 66 ? 10.509 -11.549 -5.936 1.00 86.50 66 GLU A O 1
ATOM 512 N N . LEU A 1 67 ?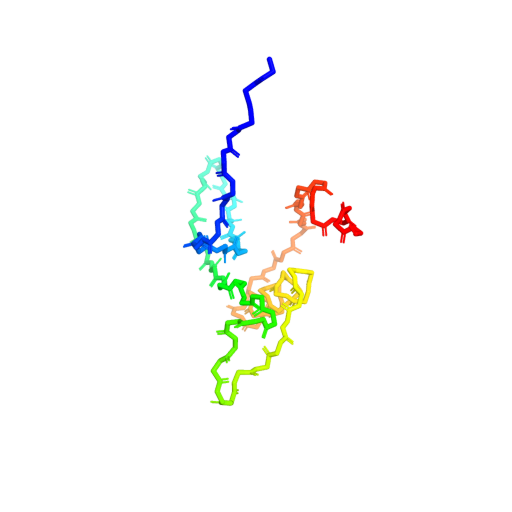 10.212 -9.326 -5.969 1.00 86.12 67 LEU A N 1
ATOM 513 C CA . LEU A 1 67 ? 10.499 -9.100 -4.557 1.00 86.12 67 LEU A CA 1
ATOM 514 C C . LEU A 1 67 ? 9.637 -7.962 -4.011 1.00 86.12 67 LEU A C 1
ATOM 516 O O . LEU A 1 67 ? 9.540 -6.895 -4.615 1.00 86.12 67 LEU A O 1
ATOM 520 N N . VAL A 1 68 ? 9.059 -8.175 -2.829 1.00 85.69 68 VAL A N 1
ATOM 521 C CA . VAL A 1 68 ? 8.381 -7.134 -2.050 1.00 85.69 68 VAL A CA 1
ATOM 522 C C . VAL A 1 68 ? 9.193 -6.872 -0.788 1.00 85.69 68 VAL A C 1
ATOM 524 O O . VAL A 1 68 ? 9.479 -7.795 -0.028 1.00 85.69 68 VAL A O 1
ATOM 527 N N . LEU A 1 69 ? 9.539 -5.607 -0.553 1.00 84.94 69 LEU A N 1
ATOM 528 C CA . LEU A 1 69 ? 10.170 -5.146 0.682 1.00 84.94 69 LEU A CA 1
ATOM 529 C C . LEU A 1 69 ? 9.157 -4.316 1.472 1.00 84.94 69 LEU A C 1
ATOM 531 O O . LEU A 1 69 ? 8.630 -3.328 0.964 1.00 84.94 69 LEU A O 1
ATOM 535 N N . ALA A 1 70 ? 8.888 -4.726 2.708 1.00 81.12 70 ALA A N 1
ATOM 536 C CA . ALA A 1 70 ? 8.017 -4.011 3.633 1.00 81.12 70 ALA A CA 1
ATOM 537 C C . ALA A 1 70 ? 8.810 -3.577 4.870 1.00 81.12 70 ALA A C 1
ATOM 539 O O . ALA A 1 70 ? 9.719 -4.278 5.312 1.00 81.12 70 ALA A O 1
ATOM 540 N N . ASP A 1 71 ? 8.454 -2.422 5.427 1.00 76.62 71 ASP A N 1
ATOM 541 C CA . ASP A 1 71 ? 9.005 -1.949 6.697 1.00 76.62 71 ASP A CA 1
ATOM 542 C C . ASP A 1 71 ? 8.482 -2.817 7.857 1.00 76.62 71 ASP A C 1
ATOM 544 O O . ASP A 1 71 ? 7.312 -3.212 7.852 1.00 76.62 71 ASP A O 1
ATOM 548 N N . SER A 1 72 ? 9.318 -3.123 8.854 1.00 58.47 72 SER A N 1
ATOM 549 C CA . SER A 1 72 ? 8.952 -3.999 9.982 1.00 58.47 72 SER A CA 1
ATOM 550 C C . SER A 1 72 ? 7.736 -3.489 10.768 1.00 58.47 72 SER A C 1
ATOM 552 O O . SER A 1 72 ? 6.962 -4.286 11.303 1.00 58.47 72 SER A O 1
ATOM 554 N N . LEU A 1 73 ? 7.474 -2.178 10.742 1.00 58.94 73 LEU A N 1
ATOM 555 C CA . LEU A 1 73 ? 6.296 -1.559 11.355 1.00 58.94 73 LEU A CA 1
ATOM 556 C C . LEU A 1 73 ? 4.966 -1.923 10.665 1.00 58.94 73 LEU A C 1
ATOM 558 O O . LEU A 1 73 ? 3.902 -1.567 11.177 1.00 58.94 73 LEU A O 1
ATOM 562 N N . TYR A 1 74 ? 4.981 -2.625 9.523 1.00 57.47 74 TYR A N 1
ATOM 563 C CA . TYR A 1 74 ? 3.759 -3.173 8.919 1.00 57.47 74 TYR A CA 1
ATOM 564 C C . TYR A 1 74 ? 3.197 -4.384 9.673 1.00 57.47 74 TYR A C 1
ATOM 566 O O . TYR A 1 74 ? 1.987 -4.598 9.612 1.00 57.47 74 TYR A O 1
ATOM 574 N N . GLY A 1 75 ? 4.038 -5.158 10.371 1.00 49.25 75 GLY A N 1
ATOM 575 C CA . GLY A 1 75 ? 3.631 -6.376 11.084 1.00 49.25 75 GLY A CA 1
ATOM 576 C C . GLY A 1 75 ? 3.346 -6.186 12.578 1.00 49.25 75 GLY A C 1
ATOM 577 O O . GLY A 1 75 ? 2.549 -6.929 13.141 1.00 49.25 75 GLY A O 1
ATOM 578 N N . GLU A 1 76 ? 3.952 -5.180 13.216 1.00 43.97 76 GLU A N 1
ATOM 579 C CA . GLU A 1 76 ? 3.993 -5.041 14.685 1.00 43.97 76 GLU A CA 1
ATOM 580 C C . GLU A 1 76 ? 3.156 -3.875 15.241 1.00 43.97 76 GLU A C 1
ATOM 582 O O . GLU A 1 76 ? 3.566 -3.175 16.164 1.00 43.97 76 GLU A O 1
ATOM 587 N N . ALA A 1 77 ? 1.956 -3.650 14.710 1.00 42.12 77 ALA A N 1
ATOM 588 C CA . ALA A 1 77 ? 0.979 -2.783 15.373 1.00 42.12 77 ALA A CA 1
ATOM 589 C C . ALA A 1 77 ? -0.090 -3.649 16.059 1.00 42.12 77 ALA A C 1
ATOM 591 O O . ALA A 1 77 ? -1.183 -3.820 15.517 1.00 42.12 77 ALA A O 1
ATOM 592 N N . SER A 1 78 ? 0.272 -4.238 17.209 1.00 39.47 78 SER A N 1
ATOM 593 C CA . SER A 1 78 ? -0.692 -4.753 18.203 1.00 39.47 78 SER A CA 1
ATOM 594 C C . SER A 1 78 ? -1.347 -3.610 18.972 1.00 39.47 78 SER A C 1
ATOM 596 O O . SER A 1 78 ? -0.650 -2.602 19.227 1.00 39.47 78 SER A O 1
#